Protein AF-A0A183GG18-F1 (afdb_monomer)

Structure (mmCIF, N/CA/C/O backbone):
data_AF-A0A183GG18-F1
#
_entry.id   AF-A0A183GG18-F1
#
loop_
_atom_site.group_PDB
_atom_site.id
_atom_site.type_symbol
_atom_site.label_atom_id
_atom_site.label_alt_id
_atom_site.label_comp_id
_atom_site.label_asym_id
_atom_site.label_entity_id
_atom_site.label_seq_id
_atom_site.pdbx_PDB_ins_code
_atom_site.Cartn_x
_atom_site.Cartn_y
_atom_site.Cartn_z
_atom_site.occupancy
_atom_site.B_iso_or_equiv
_atom_site.auth_seq_id
_atom_site.auth_comp_id
_atom_site.auth_asym_id
_atom_site.auth_atom_id
_atom_site.pdbx_PDB_model_num
AT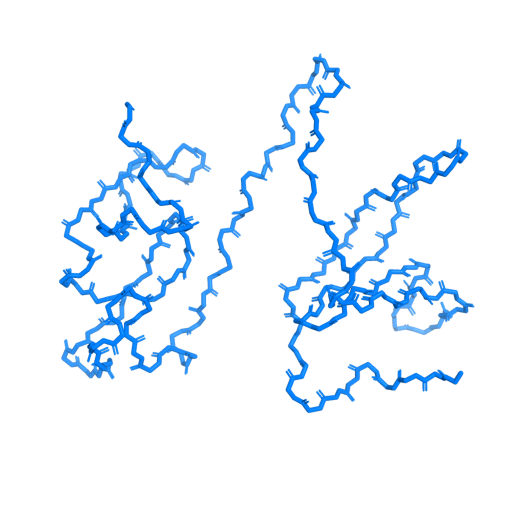OM 1 N N . MET A 1 1 ? -24.689 -8.176 16.560 1.00 44.84 1 MET A N 1
ATOM 2 C CA . MET A 1 1 ? -24.026 -9.497 16.488 1.00 44.84 1 MET A CA 1
ATOM 3 C C . MET A 1 1 ? -22.555 -9.270 16.167 1.00 44.84 1 MET A C 1
ATOM 5 O O . MET A 1 1 ? -22.271 -8.486 15.268 1.00 44.84 1 MET A O 1
ATOM 9 N N . ALA A 1 2 ? -21.623 -9.837 16.934 1.00 50.53 2 ALA A N 1
ATOM 10 C CA . ALA A 1 2 ? -20.194 -9.685 16.655 1.00 50.53 2 ALA A CA 1
ATOM 11 C C . ALA A 1 2 ? -19.828 -10.531 15.423 1.00 50.53 2 ALA A C 1
ATOM 13 O O . ALA A 1 2 ? -20.060 -11.736 15.432 1.00 50.53 2 ALA A O 1
ATOM 14 N N . LYS A 1 3 ? -19.295 -9.911 14.362 1.00 60.41 3 LYS A N 1
ATOM 15 C CA . LYS A 1 3 ? -18.729 -10.640 13.217 1.00 60.41 3 LYS A CA 1
ATOM 16 C C . LYS A 1 3 ? -17.272 -11.003 13.531 1.00 60.41 3 LYS A C 1
ATOM 18 O O . LYS A 1 3 ? -16.561 -10.143 14.063 1.00 60.41 3 LYS A O 1
ATOM 23 N N . PRO A 1 4 ? -16.812 -12.226 13.221 1.00 66.44 4 PRO A N 1
ATOM 24 C CA . PRO A 1 4 ? -15.408 -12.574 13.378 1.00 66.44 4 PRO A CA 1
ATOM 25 C C . PRO A 1 4 ? -14.542 -11.653 12.511 1.00 66.44 4 PRO A C 1
ATOM 27 O O . PRO A 1 4 ? -14.874 -11.340 11.364 1.00 66.44 4 PRO A O 1
ATOM 30 N N . LEU A 1 5 ? -13.441 -11.172 13.093 1.00 69.06 5 LEU A N 1
ATOM 31 C CA . LEU A 1 5 ? -12.457 -10.368 12.367 1.00 69.06 5 LEU A CA 1
ATOM 32 C C . LEU A 1 5 ? -11.643 -11.238 11.411 1.00 69.06 5 LEU A C 1
ATOM 34 O O . LEU A 1 5 ? -11.278 -10.760 10.349 1.00 69.06 5 LEU A O 1
ATOM 38 N N . ASN A 1 6 ? -11.429 -12.508 11.749 1.00 70.62 6 ASN A N 1
ATOM 39 C CA . ASN A 1 6 ? -10.812 -13.487 10.866 1.00 70.62 6 ASN A CA 1
ATOM 40 C C . ASN A 1 6 ? -11.869 -14.051 9.902 1.00 70.62 6 ASN A C 1
ATOM 42 O O . ASN A 1 6 ? -12.731 -14.826 10.317 1.00 70.62 6 ASN A O 1
ATOM 46 N N . LEU A 1 7 ? -11.825 -13.617 8.644 1.00 78.25 7 LEU A N 1
ATOM 47 C CA . LEU A 1 7 ? -12.662 -14.115 7.553 1.00 78.25 7 LEU A CA 1
ATOM 48 C C . LEU A 1 7 ? -11.769 -14.457 6.361 1.00 78.25 7 LEU A C 1
ATOM 50 O O . LEU A 1 7 ? -10.772 -13.780 6.113 1.00 78.25 7 LEU A O 1
ATOM 54 N N . TYR A 1 8 ? -12.139 -15.493 5.611 1.00 77.56 8 TYR A N 1
ATOM 55 C CA . TYR A 1 8 ? -11.411 -15.890 4.408 1.00 77.56 8 TYR A CA 1
ATOM 56 C C . TYR A 1 8 ? -11.381 -14.740 3.385 1.00 77.56 8 TYR A C 1
ATOM 58 O O . TYR A 1 8 ? -12.409 -14.116 3.129 1.00 77.56 8 TY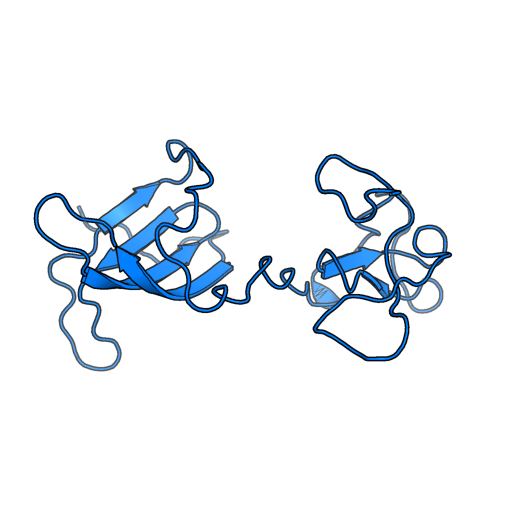R A O 1
ATOM 66 N N . GLY A 1 9 ? -10.201 -14.437 2.833 1.00 77.88 9 GLY A N 1
ATOM 67 C CA . GLY A 1 9 ? -9.996 -13.324 1.895 1.00 77.88 9 GLY A CA 1
ATOM 68 C C . GLY A 1 9 ? -9.860 -11.935 2.537 1.00 77.88 9 GLY A C 1
ATOM 69 O O . GLY A 1 9 ? -9.615 -10.959 1.824 1.00 77.88 9 GLY A O 1
ATOM 70 N N . ARG A 1 10 ? -9.973 -11.824 3.868 1.00 83.00 10 ARG A N 1
ATOM 71 C CA . ARG A 1 10 ? -9.707 -10.576 4.585 1.00 83.00 10 ARG A CA 1
ATOM 72 C C . ARG A 1 10 ? -8.216 -10.431 4.879 1.00 83.00 10 ARG A C 1
ATOM 74 O O . ARG A 1 10 ? -7.628 -11.268 5.559 1.00 83.00 10 ARG A O 1
ATOM 81 N N . VAL A 1 11 ? -7.627 -9.333 4.417 1.00 82.50 11 VAL A N 1
ATOM 82 C CA . VAL A 1 11 ? -6.197 -9.027 4.573 1.00 82.50 11 VAL A CA 1
ATOM 83 C C . VAL A 1 11 ? -6.043 -7.755 5.394 1.00 82.50 11 VAL A C 1
ATOM 85 O O . VAL A 1 11 ? -6.721 -6.764 5.126 1.00 82.50 11 VAL A O 1
ATOM 88 N N . LEU A 1 12 ? -5.164 -7.779 6.401 1.00 83.31 12 LEU A N 1
ATOM 89 C CA . LEU A 1 12 ? -4.780 -6.582 7.150 1.00 83.31 12 LEU A CA 1
ATOM 90 C C . LEU A 1 12 ? -3.883 -5.715 6.260 1.00 83.31 12 LEU A C 1
ATOM 92 O O . LEU A 1 12 ? -2.760 -6.095 5.947 1.00 83.31 12 LEU A O 1
ATOM 96 N N . VAL A 1 13 ? -4.393 -4.556 5.854 1.00 87.94 13 VAL A N 1
ATOM 97 C CA . VAL A 1 13 ? -3.689 -3.585 5.004 1.00 87.94 13 VAL A CA 1
ATOM 98 C C . VAL A 1 13 ? -2.821 -2.656 5.849 1.00 87.94 13 VAL A C 1
ATOM 100 O O . VAL A 1 13 ? -1.744 -2.250 5.421 1.00 87.94 13 VAL A O 1
ATOM 103 N N . GLY A 1 14 ? -3.268 -2.318 7.060 1.00 83.94 14 GLY A N 1
ATOM 104 C CA . GLY A 1 14 ? -2.482 -1.491 7.966 1.00 83.94 14 GLY A CA 1
ATOM 105 C C . GLY A 1 14 ? -3.052 -1.408 9.374 1.00 83.94 14 GLY A C 1
ATOM 106 O O . GLY A 1 14 ? -4.251 -1.562 9.596 1.00 83.94 14 GLY A O 1
ATOM 107 N N . GLU A 1 15 ? -2.185 -1.120 10.336 1.00 87.38 15 GLU A N 1
ATOM 108 C CA . GLU A 1 15 ? -2.552 -0.908 11.732 1.00 87.38 15 GLU A CA 1
ATOM 109 C C . GLU A 1 15 ? -1.758 0.250 12.336 1.00 87.38 15 GLU A C 1
ATOM 111 O O . GLU A 1 15 ? -0.667 0.592 11.877 1.00 87.38 15 GLU A O 1
ATOM 116 N N . GLY A 1 16 ? -2.315 0.879 13.368 1.00 84.12 16 GLY A N 1
ATOM 117 C CA . GLY A 1 16 ? -1.623 1.939 14.090 1.00 84.12 16 GLY A CA 1
ATOM 118 C C . GLY A 1 16 ? -2.550 2.848 14.882 1.00 84.12 16 GLY A C 1
ATOM 119 O O . GLY A 1 16 ? -3.761 2.632 14.970 1.00 84.12 16 GLY A O 1
ATOM 120 N N . VAL A 1 17 ? -1.963 3.897 15.453 1.00 83.12 17 VAL A N 1
ATOM 121 C CA . VAL A 1 17 ? -2.695 4.934 16.183 1.00 83.12 17 VAL A CA 1
ATOM 122 C C . VAL A 1 17 ? -2.983 6.098 15.240 1.00 83.12 17 VAL A C 1
ATOM 124 O O . VAL A 1 17 ? -2.052 6.717 14.731 1.00 83.12 17 VAL A O 1
ATOM 127 N N . LEU A 1 18 ? -4.261 6.427 15.036 1.00 82.88 18 LEU A N 1
ATOM 128 C CA . LEU A 1 18 ? -4.676 7.629 14.299 1.00 82.88 18 LEU A CA 1
ATOM 129 C C . LEU A 1 18 ? -5.511 8.550 15.193 1.00 82.88 18 LEU A C 1
ATOM 131 O O . LEU A 1 18 ? -6.024 8.157 16.248 1.00 82.88 18 LEU A O 1
ATOM 135 N N . VAL A 1 19 ? -5.669 9.799 14.761 1.00 82.25 19 VAL A N 1
ATOM 136 C CA . VAL A 1 19 ? -6.539 10.769 15.426 1.00 82.25 19 VAL A CA 1
ATOM 137 C C . VAL A 1 19 ? -7.916 10.715 14.784 1.00 82.25 19 VAL A C 1
ATOM 139 O O . VAL A 1 19 ? -8.110 11.104 13.638 1.00 82.25 19 VAL A O 1
ATOM 142 N N . LYS A 1 20 ? -8.909 10.257 15.547 1.00 85.44 20 LYS A N 1
ATOM 143 C CA . LYS A 1 20 ? -10.300 10.351 15.127 1.00 85.44 20 LYS A CA 1
ATOM 144 C C . LYS A 1 20 ? -10.841 11.743 15.433 1.00 85.44 20 LYS A C 1
ATOM 146 O O . LYS A 1 20 ? -11.080 12.068 16.603 1.00 85.44 20 LYS A O 1
ATOM 151 N N . MET A 1 21 ? -11.176 12.493 14.391 1.00 85.12 21 MET A N 1
ATOM 152 C CA . MET A 1 21 ? -11.994 13.696 14.522 1.00 85.12 21 MET A CA 1
ATOM 153 C C . MET A 1 21 ? -13.396 13.296 15.016 1.00 85.12 21 MET A C 1
ATOM 155 O O . MET A 1 21 ? -14.092 12.448 14.442 1.00 85.12 21 MET A O 1
ATOM 159 N N . CYS A 1 22 ? -13.780 13.804 16.187 1.00 79.56 22 CYS A N 1
ATOM 160 C CA . CYS A 1 22 ? -15.078 13.546 16.813 1.00 79.56 22 CYS A CA 1
ATOM 161 C C . CYS A 1 22 ? -15.785 14.874 17.075 1.00 79.56 22 CYS A C 1
ATOM 163 O O . CYS A 1 22 ? -15.115 15.861 17.344 1.00 79.56 22 CYS A O 1
ATOM 165 N N . ARG A 1 23 ? -17.125 14.853 17.149 1.00 81.25 23 ARG A N 1
ATOM 166 C CA . ARG A 1 23 ? -17.972 16.048 17.354 1.00 81.25 23 ARG A CA 1
ATOM 167 C C . ARG A 1 23 ? -17.533 16.979 18.495 1.00 81.25 23 ARG A C 1
ATOM 169 O O . ARG A 1 23 ? -17.770 18.168 18.410 1.00 81.25 23 ARG A O 1
ATOM 176 N N . LYS A 1 24 ? -16.960 16.434 19.579 1.00 85.12 24 LYS A N 1
ATOM 177 C CA . LYS A 1 24 ? -16.545 17.218 20.762 1.00 85.12 24 LYS A CA 1
ATOM 178 C C . LYS A 1 24 ? -15.050 17.522 20.812 1.00 85.12 24 LYS A C 1
ATOM 180 O O . LYS A 1 24 ? -14.664 18.609 21.201 1.00 85.12 24 LYS A O 1
ATOM 185 N N . LYS A 1 25 ? -14.211 16.519 20.545 1.00 76.12 25 LYS A N 1
ATOM 186 C CA . LYS A 1 25 ? -12.750 16.642 20.621 1.00 76.12 25 LYS A CA 1
ATOM 187 C C . LYS A 1 25 ? -12.065 15.563 19.788 1.00 76.12 25 LYS A C 1
ATOM 189 O O . LYS A 1 25 ? -12.566 14.431 19.808 1.00 76.12 25 LYS A O 1
ATOM 194 N N . PRO A 1 26 ? -10.937 15.857 19.122 1.00 82.19 26 PRO A N 1
ATOM 195 C CA . PRO A 1 26 ? -10.087 14.840 18.512 1.00 82.19 26 PRO A CA 1
ATOM 196 C C . PRO A 1 26 ? -9.658 13.797 19.550 1.00 82.19 26 PRO A C 1
ATOM 198 O O . PRO A 1 26 ? -9.433 14.120 20.719 1.00 82.19 26 PRO A O 1
ATOM 201 N N . LYS A 1 27 ? -9.595 12.521 19.160 1.00 79.25 27 LYS A N 1
ATOM 202 C CA . LYS A 1 27 ? -9.179 11.442 20.068 1.00 79.25 27 LYS A CA 1
ATOM 203 C C . LYS A 1 27 ? -8.288 10.433 19.359 1.00 79.25 27 LYS A C 1
ATOM 205 O O . LYS A 1 27 ? -8.688 9.893 18.333 1.00 79.25 27 LYS A O 1
ATOM 210 N N . GLN A 1 28 ? -7.150 10.105 19.962 1.00 82.31 28 GLN A N 1
ATOM 211 C CA . GLN A 1 28 ? -6.298 9.010 19.499 1.00 82.31 28 GLN A CA 1
ATOM 212 C C . GLN A 1 28 ? -7.009 7.663 19.672 1.00 82.31 28 GLN A C 1
ATOM 214 O O . GLN A 1 28 ? -7.641 7.411 20.705 1.00 82.31 28 GLN A O 1
ATOM 219 N N . ARG A 1 29 ? -6.967 6.810 18.652 1.00 83.56 29 ARG A N 1
ATOM 220 C CA . ARG A 1 29 ? -7.562 5.467 18.657 1.00 83.56 29 ARG A CA 1
ATOM 221 C C . ARG A 1 29 ? -6.629 4.502 17.948 1.00 83.56 29 ARG A C 1
ATOM 223 O O . ARG A 1 29 ? -5.924 4.910 17.034 1.00 83.56 29 ARG A O 1
ATOM 230 N N . GLN A 1 30 ? -6.675 3.238 18.353 1.00 86.12 30 GLN A N 1
ATOM 231 C CA . GLN A 1 30 ? -6.081 2.164 17.570 1.00 86.12 30 GLN A CA 1
ATOM 232 C C . GLN A 1 30 ? -7.003 1.863 16.386 1.00 86.12 30 GLN A C 1
ATOM 234 O O . GLN A 1 30 ? -8.219 1.736 16.579 1.00 86.12 30 GLN A O 1
ATOM 239 N N . PHE A 1 31 ? -6.421 1.746 15.197 1.00 88.56 31 PHE A N 1
ATOM 240 C CA . PHE A 1 31 ? -7.088 1.378 13.955 1.00 88.56 31 PHE A CA 1
ATOM 241 C C . PHE A 1 31 ? -6.457 0.114 13.377 1.00 88.56 31 PHE A C 1
ATOM 243 O O . PHE A 1 31 ? -5.248 -0.087 13.475 1.00 88.56 31 PHE A O 1
ATOM 250 N N . PHE A 1 32 ? -7.298 -0.694 12.745 1.00 89.12 32 PHE A N 1
ATOM 251 C CA . PHE A 1 32 ? -6.940 -1.835 11.917 1.00 89.12 32 PHE A CA 1
ATOM 252 C C . PHE A 1 32 ? -7.729 -1.689 10.618 1.00 89.12 32 PHE A C 1
ATOM 254 O O . PHE A 1 32 ? -8.961 -1.755 10.618 1.00 89.12 32 PHE A O 1
ATOM 261 N N . LEU A 1 33 ? -7.024 -1.410 9.533 1.00 91.31 33 LEU A N 1
ATOM 262 C CA . LEU A 1 33 ? -7.572 -1.314 8.193 1.00 91.31 33 LEU A CA 1
ATOM 263 C C . LEU A 1 33 ? -7.408 -2.669 7.518 1.00 91.31 33 LEU A C 1
ATOM 265 O O . LEU A 1 33 ? -6.290 -3.127 7.295 1.00 91.31 33 LEU A O 1
ATOM 269 N N . PHE A 1 34 ? -8.527 -3.287 7.182 1.00 89.94 34 PHE A N 1
ATOM 270 C CA . PHE A 1 34 ? -8.576 -4.449 6.314 1.00 89.94 34 PHE A CA 1
ATOM 271 C C . PHE A 1 34 ? -8.975 -4.022 4.900 1.00 89.94 34 PHE A C 1
ATOM 273 O O . PHE A 1 34 ? -9.376 -2.882 4.681 1.00 89.94 34 PHE A O 1
ATOM 280 N N . ASN A 1 35 ? -8.879 -4.933 3.938 1.00 86.75 35 ASN A N 1
ATOM 281 C CA . ASN A 1 35 ? -9.290 -4.683 2.555 1.00 86.75 35 ASN A CA 1
ATOM 282 C C . ASN A 1 35 ? -10.802 -4.429 2.382 1.00 86.75 35 ASN A C 1
ATOM 284 O O . ASN A 1 35 ? -11.194 -3.858 1.371 1.00 86.75 35 ASN A O 1
ATOM 288 N N . ASP A 1 36 ? -11.641 -4.825 3.342 1.00 87.00 36 ASP A N 1
ATOM 289 C CA . ASP A 1 36 ? -13.106 -4.704 3.281 1.00 87.00 36 ASP A CA 1
ATOM 290 C C . ASP A 1 36 ? -13.721 -3.881 4.431 1.00 87.00 36 ASP A C 1
ATOM 292 O O . ASP A 1 36 ? -14.843 -3.381 4.313 1.00 87.00 36 ASP A O 1
ATOM 296 N N . ILE A 1 37 ? -13.008 -3.721 5.551 1.00 91.12 37 ILE A N 1
ATOM 297 C CA . ILE A 1 37 ? -13.494 -3.016 6.746 1.00 91.12 37 ILE A CA 1
ATOM 298 C C . ILE A 1 37 ? -12.409 -2.148 7.400 1.00 91.12 37 ILE A C 1
ATOM 300 O O . ILE A 1 37 ? -11.240 -2.518 7.465 1.00 91.12 37 ILE A O 1
ATOM 304 N N . LEU A 1 38 ? -12.816 -1.033 8.006 1.00 90.88 38 LEU A N 1
ATOM 305 C CA . LEU A 1 38 ? -12.016 -0.281 8.972 1.00 90.88 38 LEU A CA 1
ATOM 306 C C . LEU A 1 38 ? -12.513 -0.560 10.390 1.00 90.88 38 LEU A C 1
ATOM 308 O O . LEU A 1 38 ? -13.675 -0.310 10.719 1.00 90.88 38 LEU A O 1
ATOM 312 N N . VAL A 1 39 ? -11.621 -1.024 11.258 1.00 89.69 39 VAL A N 1
ATOM 313 C CA . VAL A 1 39 ? -11.912 -1.291 12.668 1.00 89.69 39 VAL A CA 1
ATOM 314 C C . VAL A 1 39 ? -11.164 -0.296 13.538 1.00 89.69 39 VAL A C 1
ATOM 316 O O . VAL A 1 39 ? -9.959 -0.130 13.390 1.00 89.69 39 VAL A O 1
ATOM 319 N N . TYR A 1 40 ? -11.845 0.352 14.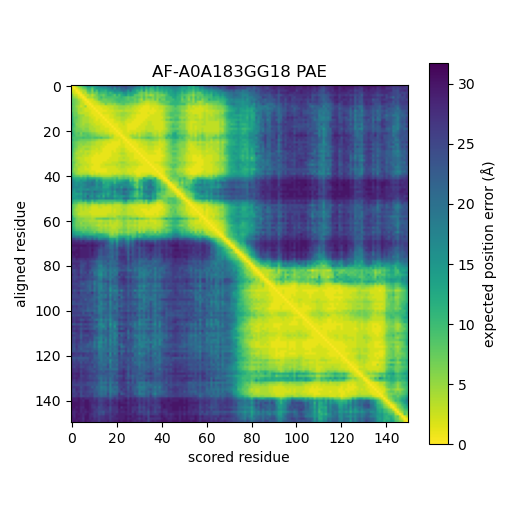483 1.00 87.69 40 TYR A N 1
ATOM 320 C CA . TYR A 1 40 ? -11.180 1.208 15.467 1.00 87.69 40 TYR A CA 1
ATOM 321 C C . TYR A 1 40 ? -11.903 1.263 16.806 1.00 87.69 40 TYR A C 1
ATOM 323 O O . TYR A 1 40 ? -13.112 1.056 16.899 1.00 87.69 40 TYR A O 1
ATOM 331 N N . GLY A 1 41 ? -11.180 1.590 17.875 1.00 79.06 41 GLY A N 1
ATOM 332 C CA . GLY A 1 41 ? -11.772 1.680 19.207 1.00 79.06 41 GLY A CA 1
ATOM 333 C C . GLY A 1 41 ? -10.747 1.822 20.323 1.00 79.06 41 GLY A C 1
ATOM 334 O O . GLY A 1 41 ? -9.592 2.163 20.087 1.00 79.06 41 GLY A O 1
ATOM 335 N N . ASN A 1 42 ? -11.199 1.576 21.553 1.00 69.69 42 ASN A N 1
ATOM 336 C CA . ASN A 1 42 ? -10.307 1.287 22.676 1.00 69.69 42 ASN A CA 1
ATOM 337 C C . ASN A 1 42 ? -10.066 -0.226 22.645 1.00 69.69 42 ASN A C 1
ATOM 339 O O . ASN A 1 42 ? -10.911 -0.992 23.107 1.00 69.69 42 ASN A O 1
ATOM 343 N N . ILE A 1 43 ? -9.000 -0.638 21.965 1.00 63.16 43 ILE A N 1
ATOM 344 C CA . ILE A 1 43 ? -8.670 -2.037 21.690 1.00 63.16 43 ILE A CA 1
ATOM 345 C C . ILE A 1 43 ? -7.459 -2.398 22.556 1.00 63.16 43 ILE A C 1
ATOM 347 O O . ILE A 1 43 ? -6.419 -1.765 22.424 1.00 63.16 43 ILE A O 1
ATOM 351 N N . VAL A 1 44 ? -7.601 -3.386 23.448 1.00 57.78 44 VAL A N 1
ATOM 352 C CA . VAL A 1 44 ? -6.498 -3.912 24.277 1.00 57.78 44 VAL A CA 1
ATOM 353 C C . VAL A 1 44 ? -6.238 -5.371 23.896 1.00 57.78 44 VAL A C 1
ATOM 355 O O . VAL A 1 44 ? -7.039 -6.253 24.221 1.00 57.78 44 VAL A O 1
ATOM 358 N N . ILE A 1 45 ? -5.117 -5.618 23.214 1.00 57.56 45 ILE A N 1
ATOM 359 C CA . ILE A 1 45 ? -4.643 -6.950 22.796 1.00 57.56 45 ILE A CA 1
ATOM 360 C C . ILE A 1 45 ? -3.679 -7.513 23.849 1.00 57.56 45 ILE A C 1
ATOM 362 O O . ILE A 1 45 ? -2.903 -6.767 24.433 1.00 57.56 45 ILE A O 1
ATOM 366 N N . SER A 1 46 ? -3.748 -8.829 24.089 1.00 52.66 46 SER A N 1
ATOM 367 C CA . SER A 1 46 ? -2.964 -9.596 25.083 1.00 52.66 46 SER A CA 1
ATOM 368 C C . SER A 1 46 ? -3.320 -9.390 26.568 1.00 52.66 46 SER A C 1
ATOM 370 O O . SER A 1 46 ? -2.448 -9.412 27.428 1.00 52.66 46 SER A O 1
ATOM 372 N N . LYS A 1 47 ? -4.639 -9.310 26.837 1.00 53.50 47 LYS A N 1
ATOM 373 C CA . LYS A 1 47 ? -5.414 -9.688 28.061 1.00 53.50 47 LYS A CA 1
ATOM 374 C C . LYS A 1 47 ? -6.542 -8.694 28.451 1.00 53.50 47 LYS A C 1
ATOM 376 O O . LYS A 1 47 ? -6.799 -8.472 29.628 1.00 53.50 47 LYS A O 1
ATOM 381 N N . LYS A 1 48 ? -7.335 -8.296 27.430 1.00 54.16 48 LYS A N 1
ATOM 382 C CA . LYS A 1 48 ? -8.745 -7.786 27.443 1.00 54.16 48 LYS A CA 1
ATOM 383 C C . LYS A 1 48 ? -8.912 -6.325 27.937 1.00 54.16 48 LYS A C 1
ATOM 385 O O . LYS A 1 48 ? -8.159 -5.876 28.777 1.00 54.16 48 LYS A O 1
ATOM 390 N N . ARG A 1 49 ? -9.860 -5.476 27.490 1.00 53.00 49 ARG A N 1
ATOM 391 C CA . ARG A 1 49 ? -11.219 -5.620 26.906 1.00 53.00 49 ARG A CA 1
ATOM 392 C C . ARG A 1 49 ? -11.431 -4.799 25.615 1.00 53.00 49 ARG A C 1
ATOM 394 O O . ARG A 1 49 ? -10.819 -3.758 25.412 1.00 53.00 49 ARG A O 1
ATOM 401 N N . TYR A 1 50 ? -12.427 -5.236 24.836 1.00 61.50 50 TYR A N 1
ATOM 402 C CA . TYR A 1 50 ? -12.851 -4.748 23.512 1.00 61.50 50 TYR A CA 1
ATOM 403 C C . TYR A 1 50 ? -14.331 -4.308 23.478 1.00 61.50 50 TYR A C 1
ATOM 405 O O . TYR A 1 50 ? -15.109 -4.740 22.633 1.00 61.50 50 TYR A O 1
ATOM 413 N N . ASN A 1 51 ? -14.792 -3.467 24.404 1.00 55.56 51 ASN A N 1
ATOM 414 C CA . ASN A 1 51 ? -16.248 -3.302 24.569 1.00 55.56 51 ASN A CA 1
ATOM 415 C C . ASN A 1 51 ? -16.904 -2.238 23.667 1.00 55.56 51 ASN A C 1
ATOM 417 O O . ASN A 1 51 ? -18.107 -2.025 23.786 1.00 55.56 51 ASN A O 1
ATOM 421 N N . LYS A 1 52 ? -16.159 -1.559 22.776 1.00 64.81 52 LYS A N 1
ATOM 422 C CA . LYS A 1 52 ? -16.700 -0.530 21.853 1.00 64.81 52 LYS A CA 1
ATOM 423 C C . LYS A 1 52 ? -15.896 -0.398 20.549 1.00 64.81 52 LYS A C 1
ATOM 425 O O . LYS A 1 52 ? -15.600 0.724 20.131 1.00 64.81 52 LYS A O 1
ATOM 430 N N . GLN A 1 53 ? -15.490 -1.507 19.926 1.00 77.44 53 GLN A N 1
ATOM 431 C CA . GLN A 1 53 ? -14.912 -1.413 18.580 1.00 77.44 53 GLN A CA 1
ATOM 432 C C . GLN A 1 53 ? -15.998 -0.981 17.588 1.00 77.44 53 GLN A C 1
ATOM 434 O O . GLN A 1 53 ? -17.107 -1.516 17.599 1.00 77.44 53 GLN A O 1
ATOM 439 N N . ARG A 1 54 ? -15.699 0.014 16.758 1.00 84.88 54 ARG A N 1
ATOM 440 C CA . ARG A 1 54 ? -16.504 0.352 15.589 1.00 84.88 54 ARG A CA 1
ATOM 441 C C . ARG A 1 54 ? -15.903 -0.341 14.382 1.00 84.88 54 ARG A C 1
ATOM 443 O O . ARG A 1 54 ? -14.703 -0.234 14.160 1.00 84.88 54 ARG A O 1
ATOM 450 N N . ILE A 1 55 ? -16.756 -1.028 13.636 1.00 88.81 55 ILE A N 1
ATOM 451 C CA . ILE A 1 55 ? -16.435 -1.644 12.353 1.00 88.81 55 ILE A CA 1
ATOM 452 C C . ILE A 1 55 ? -17.186 -0.837 11.298 1.00 88.81 55 ILE A C 1
ATOM 454 O O . ILE A 1 55 ? -18.401 -0.673 11.415 1.00 88.81 55 ILE A O 1
ATOM 458 N N . ILE A 1 56 ? -16.468 -0.303 10.319 1.00 90.00 56 ILE A N 1
ATOM 459 C CA . ILE A 1 56 ? -17.025 0.452 9.199 1.00 90.00 56 ILE A CA 1
ATOM 460 C C . ILE A 1 56 ? -16.713 -0.327 7.916 1.00 90.00 56 ILE A C 1
ATOM 462 O O . ILE A 1 56 ? -15.535 -0.457 7.590 1.00 90.00 56 ILE A O 1
ATOM 466 N N . PRO A 1 57 ? -17.722 -0.861 7.206 1.00 91.06 57 PRO A N 1
ATOM 467 C CA . PRO A 1 57 ? -17.538 -1.426 5.871 1.00 91.06 57 PRO A CA 1
ATOM 468 C C . PRO A 1 57 ? -17.004 -0.376 4.900 1.00 91.06 57 PRO A C 1
ATOM 470 O O . PRO A 1 57 ? -17.538 0.732 4.854 1.00 91.06 57 PRO A O 1
ATOM 473 N N . LEU A 1 58 ? -15.965 -0.716 4.137 1.00 91.00 58 LEU A N 1
ATOM 474 C CA . LEU A 1 58 ? -15.329 0.226 3.211 1.00 91.00 58 LEU A CA 1
ATOM 475 C C . LEU A 1 58 ? -16.168 0.507 1.961 1.00 91.00 58 LEU A C 1
ATOM 477 O O . LEU A 1 58 ? -15.987 1.552 1.350 1.00 91.00 58 LEU A O 1
ATOM 481 N N . GLU A 1 59 ? -17.124 -0.366 1.633 1.00 87.44 59 GLU A N 1
ATOM 482 C CA . GLU A 1 59 ? -18.084 -0.189 0.528 1.00 87.44 59 GLU A CA 1
ATOM 483 C C . GLU A 1 59 ? -18.814 1.166 0.556 1.00 87.44 59 GLU A C 1
ATOM 485 O O . GLU A 1 59 ? -19.155 1.695 -0.495 1.00 87.44 59 GLU A O 1
ATOM 490 N N . ASN A 1 60 ? -19.007 1.749 1.746 1.00 82.00 60 ASN A N 1
ATOM 491 C CA . ASN A 1 60 ? -19.745 2.997 1.951 1.00 82.00 60 ASN A CA 1
ATOM 492 C C .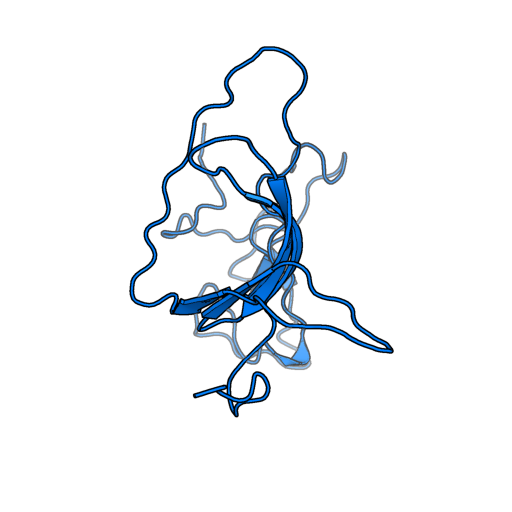 ASN A 1 60 ? -18.860 4.129 2.510 1.00 82.00 60 ASN A C 1
ATOM 494 O O . ASN A 1 60 ? -19.373 5.081 3.100 1.00 82.00 60 ASN A O 1
ATOM 498 N N . VAL A 1 61 ? -17.531 4.018 2.400 1.00 87.50 61 VAL A N 1
ATOM 499 C CA . VAL A 1 61 ? -16.591 5.045 2.876 1.00 87.50 61 VAL A CA 1
ATOM 500 C C . VAL A 1 61 ? -16.133 5.904 1.707 1.00 87.50 61 VAL A C 1
ATOM 502 O O . VAL A 1 61 ? -15.604 5.399 0.723 1.00 87.50 61 VAL A O 1
ATOM 505 N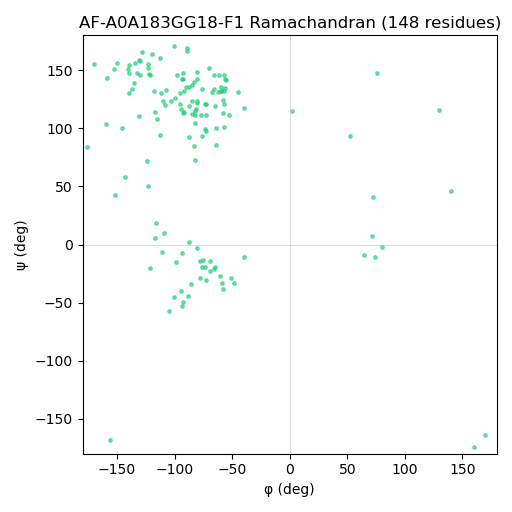 N . GLN A 1 62 ? -16.293 7.216 1.849 1.00 86.06 62 GLN A N 1
ATOM 506 C CA . GLN A 1 62 ? -15.717 8.204 0.943 1.00 86.06 62 GLN A CA 1
ATOM 507 C C . GLN A 1 62 ? -14.419 8.753 1.538 1.00 86.06 62 GLN A C 1
ATOM 509 O O . GLN A 1 62 ? -14.286 8.869 2.760 1.00 86.06 62 GLN A O 1
ATOM 514 N N . LEU A 1 63 ? -13.463 9.063 0.667 1.00 85.44 63 LEU A N 1
ATOM 515 C CA . LEU A 1 63 ? -12.194 9.682 1.026 1.00 85.44 63 LEU A CA 1
ATOM 516 C C . LEU A 1 63 ? -12.205 11.129 0.550 1.00 85.44 63 LEU A C 1
ATOM 518 O O . LEU A 1 63 ? -12.572 11.403 -0.590 1.00 85.44 63 LEU A O 1
ATOM 522 N N . GLU A 1 64 ? -11.793 12.025 1.433 1.00 81.75 64 GLU A N 1
ATOM 523 C CA . GLU A 1 64 ? -11.634 13.443 1.151 1.00 81.75 64 GLU A CA 1
ATOM 524 C C . GLU A 1 64 ? -10.323 13.909 1.781 1.00 81.75 64 GLU A C 1
ATOM 526 O O . GLU A 1 64 ? -10.025 13.574 2.934 1.00 81.75 64 GLU A O 1
ATOM 531 N N . ASP A 1 65 ? -9.547 14.667 1.014 1.00 80.06 65 ASP A N 1
ATOM 532 C CA . ASP A 1 65 ? -8.314 15.278 1.486 1.00 80.06 65 ASP A CA 1
ATOM 533 C C . ASP A 1 65 ? -8.655 16.561 2.252 1.00 80.06 65 ASP A C 1
ATOM 535 O O . ASP A 1 65 ? -9.204 17.510 1.691 1.00 80.06 65 ASP A O 1
ATOM 539 N N . LEU A 1 66 ? -8.338 16.592 3.549 1.00 74.69 66 LEU A N 1
ATOM 540 C CA . LEU A 1 66 ? -8.511 17.788 4.374 1.00 74.69 66 LEU A CA 1
ATOM 541 C C . LEU A 1 66 ? -7.235 18.645 4.331 1.00 74.69 66 LEU A C 1
ATOM 543 O O . LEU A 1 66 ? -6.143 18.093 4.482 1.00 74.69 66 LEU A O 1
ATOM 547 N N . PRO A 1 67 ? -7.346 19.976 4.171 1.00 73.75 67 PRO A N 1
ATOM 548 C CA . PRO A 1 67 ? -6.195 20.868 4.237 1.00 73.75 67 PRO A CA 1
ATOM 549 C C . PRO A 1 67 ? -5.584 20.884 5.648 1.00 73.75 67 PRO A C 1
ATOM 551 O O . PRO A 1 67 ? -6.288 20.789 6.656 1.00 73.75 67 PRO A O 1
ATOM 554 N N . ASP A 1 68 ? -4.260 21.026 5.725 1.00 70.62 68 ASP A N 1
ATOM 555 C CA . ASP A 1 68 ? -3.533 21.137 6.993 1.00 70.62 68 ASP A CA 1
ATOM 556 C C . ASP A 1 68 ? -3.773 22.526 7.631 1.00 70.62 68 ASP A C 1
ATOM 558 O O . ASP A 1 68 ? -3.137 23.518 7.271 1.00 70.62 68 ASP A O 1
ATOM 562 N N . GLU A 1 69 ? -4.688 22.616 8.598 1.00 66.69 69 GLU A N 1
ATOM 563 C CA . GLU A 1 69 ? -4.965 23.841 9.366 1.00 66.69 69 GLU A CA 1
ATOM 564 C C . GLU A 1 69 ? -3.869 24.092 10.427 1.00 66.69 69 GLU A C 1
ATOM 566 O O . GLU A 1 69 ? -3.933 23.583 11.549 1.00 66.69 69 GLU A O 1
ATOM 571 N N . GLY A 1 70 ? -2.850 24.887 10.082 1.00 52.47 70 GLY A N 1
ATOM 572 C CA . GLY A 1 70 ? -1.882 25.442 11.038 1.00 52.47 70 GLY A CA 1
ATOM 573 C C . GLY A 1 70 ? -0.421 25.232 10.644 1.00 52.47 70 GLY A C 1
ATOM 574 O O . GLY A 1 70 ? 0.092 24.114 10.607 1.00 52.47 70 GLY A O 1
ATOM 575 N N . GLY A 1 71 ? 0.285 26.336 10.396 1.00 50.47 71 GLY A N 1
ATOM 576 C CA . GLY A 1 71 ? 1.712 2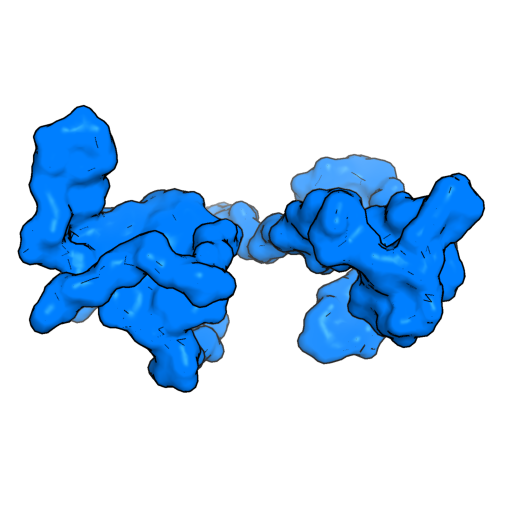6.347 10.095 1.00 50.47 71 GLY A CA 1
ATOM 577 C C . GLY A 1 71 ? 2.571 25.856 11.260 1.00 50.47 71 GLY A C 1
ATOM 578 O O . GLY A 1 71 ? 3.091 26.660 12.020 1.00 50.47 71 GLY A O 1
ATOM 579 N N . ASN A 1 72 ? 2.780 24.544 11.379 1.00 45.66 72 ASN A N 1
ATOM 580 C CA . ASN A 1 72 ? 4.033 23.990 11.886 1.00 45.66 72 ASN A CA 1
ATOM 581 C C . ASN A 1 72 ? 4.202 22.526 11.447 1.00 45.66 72 ASN A C 1
ATOM 583 O O . ASN A 1 72 ? 3.597 21.617 12.003 1.00 45.66 72 ASN A O 1
ATOM 587 N N . LYS A 1 73 ? 5.077 22.345 10.449 1.00 46.56 73 LYS A N 1
ATOM 588 C CA . LYS A 1 73 ? 5.694 21.096 9.965 1.00 46.56 73 LYS A CA 1
ATOM 589 C C . LYS A 1 73 ? 4.725 19.953 9.639 1.00 46.56 73 LYS A C 1
ATOM 591 O O . LYS A 1 73 ? 4.442 19.103 10.475 1.00 46.56 73 LYS A O 1
ATOM 596 N N . ARG A 1 74 ? 4.354 19.917 8.349 1.00 44.41 74 ARG A N 1
ATOM 597 C CA . ARG A 1 74 ? 3.971 18.748 7.533 1.00 44.41 74 ARG A CA 1
ATOM 598 C C . ARG A 1 74 ? 3.968 17.433 8.329 1.00 44.41 74 ARG A C 1
ATOM 600 O O . ARG A 1 74 ? 5.063 16.964 8.670 1.00 44.41 74 ARG A O 1
ATOM 607 N N . PRO A 1 75 ? 2.828 16.754 8.537 1.00 44.69 75 PRO A N 1
ATOM 608 C CA . PRO A 1 75 ? 2.898 15.329 8.793 1.00 44.69 75 PRO A CA 1
ATOM 609 C C . PRO A 1 75 ? 3.470 14.689 7.524 1.00 44.69 75 PRO A C 1
ATOM 611 O O . PRO A 1 75 ? 2.801 14.529 6.506 1.00 44.69 75 PRO A O 1
ATOM 614 N N . ALA A 1 76 ? 4.764 14.380 7.552 1.00 51.41 76 ALA A N 1
ATOM 615 C CA . ALA A 1 76 ? 5.404 13.585 6.524 1.00 51.41 76 ALA A CA 1
ATOM 616 C C . ALA A 1 76 ? 4.660 12.249 6.430 1.00 51.41 76 ALA A C 1
ATOM 618 O O . ALA A 1 76 ? 4.848 11.390 7.289 1.00 51.41 76 ALA A O 1
ATOM 619 N N . LYS A 1 77 ? 3.793 12.108 5.422 1.00 40.72 77 LYS A N 1
ATOM 620 C CA . LYS A 1 77 ? 3.407 10.850 4.770 1.00 40.72 77 LYS A CA 1
ATOM 621 C C . LYS A 1 77 ? 2.454 11.144 3.604 1.00 40.72 77 LYS A C 1
ATOM 623 O O . LYS A 1 77 ? 1.249 10.958 3.701 1.00 40.72 77 LYS A O 1
ATOM 628 N N . LYS A 1 78 ? 3.035 11.471 2.441 1.00 48.22 78 LYS A N 1
ATOM 629 C CA . LYS A 1 78 ? 2.581 10.811 1.206 1.00 48.22 78 LYS A CA 1
ATOM 630 C C . LYS A 1 78 ? 2.666 9.322 1.532 1.00 48.22 78 LYS A C 1
ATOM 632 O O . LYS A 1 78 ? 3.770 8.875 1.846 1.00 48.22 78 LYS A O 1
ATOM 637 N N . TYR A 1 79 ? 1.534 8.628 1.649 1.00 48.66 79 TYR A N 1
ATOM 638 C CA . TYR A 1 79 ? 1.479 7.230 2.084 1.00 48.66 79 TYR A CA 1
ATOM 639 C C . TYR A 1 79 ? 2.644 6.454 1.467 1.00 48.66 79 TYR A C 1
ATOM 641 O O . TYR A 1 79 ? 2.774 6.412 0.244 1.00 48.66 79 TYR A O 1
ATOM 649 N N . ALA A 1 80 ? 3.543 5.923 2.306 1.00 50.69 80 ALA A N 1
ATOM 650 C CA . ALA A 1 80 ? 4.605 5.062 1.811 1.00 50.69 80 ALA A CA 1
ATOM 651 C C . ALA A 1 80 ? 3.905 3.927 1.079 1.00 50.69 80 ALA A C 1
ATOM 653 O O . ALA A 1 80 ? 3.031 3.275 1.657 1.00 50.69 80 ALA A O 1
ATOM 654 N N . ALA A 1 81 ? 4.203 3.770 -0.205 1.00 58.19 81 ALA A N 1
ATOM 655 C CA . ALA A 1 81 ? 3.481 2.806 -0.992 1.00 58.19 81 ALA A CA 1
ATOM 656 C C . ALA A 1 81 ? 3.608 1.418 -0.365 1.00 58.19 81 ALA A C 1
ATOM 658 O O . ALA A 1 81 ? 4.709 1.007 0.011 1.00 58.19 81 ALA A O 1
ATOM 659 N N . VAL A 1 82 ? 2.476 0.726 -0.233 1.00 64.31 82 VAL A N 1
ATOM 660 C CA . VAL A 1 82 ? 2.442 -0.628 0.318 1.00 64.31 82 VAL A CA 1
ATOM 661 C C . VAL A 1 82 ? 3.356 -1.491 -0.545 1.00 64.31 82 VAL A C 1
ATOM 663 O O . VAL A 1 82 ? 3.114 -1.675 -1.739 1.00 64.31 82 VAL A O 1
ATOM 666 N N . TRP A 1 83 ? 4.459 -1.946 0.044 1.00 69.62 83 TRP A N 1
ATOM 667 C CA . TRP A 1 83 ? 5.439 -2.766 -0.650 1.00 69.62 83 TRP A CA 1
ATOM 668 C C . TRP A 1 83 ? 4.899 -4.182 -0.759 1.00 69.62 83 TRP A C 1
ATOM 670 O O . TRP A 1 83 ? 4.768 -4.871 0.252 1.00 69.62 83 TRP A O 1
ATOM 680 N N . ILE A 1 84 ? 4.582 -4.609 -1.977 1.00 73.12 84 ILE A N 1
ATOM 681 C CA . ILE A 1 84 ? 4.007 -5.934 -2.196 1.00 73.12 84 ILE A CA 1
ATOM 682 C C . ILE A 1 84 ? 5.141 -6.975 -2.185 1.00 73.12 84 ILE A C 1
ATOM 684 O O . ILE A 1 84 ? 6.098 -6.836 -2.961 1.00 73.12 84 ILE A O 1
ATOM 688 N N . PRO A 1 85 ? 5.078 -8.007 -1.321 1.00 73.31 85 PRO A N 1
ATOM 689 C CA . PRO A 1 85 ? 6.047 -9.097 -1.320 1.00 73.31 85 PRO A CA 1
ATOM 690 C C . PRO A 1 85 ? 6.124 -9.804 -2.678 1.00 73.31 85 PRO A C 1
ATOM 692 O O . PRO A 1 85 ? 5.122 -9.989 -3.366 1.00 73.31 85 PRO A O 1
ATOM 695 N N . ASP A 1 86 ? 7.316 -10.266 -3.058 1.00 67.56 86 ASP A N 1
ATOM 696 C CA . ASP A 1 86 ? 7.545 -10.902 -4.364 1.00 67.56 86 ASP A CA 1
ATOM 697 C C . ASP A 1 86 ? 6.678 -12.147 -4.604 1.00 67.56 86 ASP A C 1
ATOM 699 O O . ASP A 1 86 ? 6.268 -12.408 -5.738 1.00 67.56 86 ASP A O 1
ATOM 703 N N . GLY A 1 87 ? 6.370 -12.898 -3.542 1.00 71.12 87 GLY A N 1
ATOM 704 C CA . GLY A 1 87 ? 5.511 -14.085 -3.601 1.00 71.12 87 GLY A CA 1
ATOM 705 C C . GLY A 1 87 ? 4.058 -13.783 -3.977 1.00 71.12 87 GLY A C 1
ATOM 706 O O . GLY A 1 87 ? 3.367 -14.662 -4.480 1.00 71.12 87 GLY A O 1
ATOM 707 N N . GLU A 1 88 ? 3.611 -12.539 -3.799 1.00 71.50 88 GLU A N 1
ATOM 708 C CA . GLU A 1 88 ? 2.234 -12.105 -4.068 1.00 71.50 88 GLU A CA 1
ATOM 709 C C . GLU A 1 88 ? 2.067 -11.530 -5.485 1.00 71.50 88 GLU A C 1
ATOM 711 O O . GLU A 1 88 ? 0.953 -11.296 -5.951 1.00 71.50 88 GLU A O 1
ATOM 716 N N . ALA A 1 89 ? 3.170 -11.348 -6.220 1.00 81.94 89 ALA A N 1
ATOM 717 C CA . ALA A 1 89 ? 3.174 -10.825 -7.579 1.00 81.94 89 ALA A CA 1
ATOM 718 C C . ALA A 1 89 ? 3.605 -11.893 -8.592 1.00 81.94 89 ALA A C 1
ATOM 720 O O . ALA A 1 89 ? 4.794 -12.081 -8.870 1.00 81.94 89 ALA A O 1
ATOM 721 N N . ALA A 1 90 ? 2.638 -12.586 -9.195 1.00 88.88 90 ALA A N 1
ATOM 722 C CA . ALA A 1 90 ? 2.908 -13.532 -10.283 1.00 88.88 90 ALA A CA 1
ATOM 723 C C . ALA A 1 90 ? 3.160 -12.833 -11.633 1.00 88.88 90 ALA A C 1
ATOM 725 O O . ALA A 1 90 ? 3.887 -13.349 -12.485 1.00 88.88 90 ALA A O 1
ATOM 726 N N . ARG A 1 91 ? 2.567 -11.652 -11.841 1.00 91.81 91 ARG A N 1
ATOM 727 C CA . ARG A 1 91 ? 2.628 -10.889 -13.095 1.00 91.81 91 ARG A CA 1
ATOM 728 C C . ARG A 1 91 ? 2.915 -9.418 -12.826 1.00 91.81 91 ARG A C 1
ATOM 730 O O . ARG A 1 91 ? 2.632 -8.909 -11.744 1.00 91.81 91 ARG A O 1
ATOM 737 N N . CYS A 1 92 ? 3.466 -8.735 -13.824 1.00 90.44 92 CYS A N 1
ATOM 738 C CA . CYS A 1 92 ? 3.730 -7.305 -13.774 1.00 90.44 92 CYS A CA 1
ATOM 739 C C . CYS A 1 92 ? 2.440 -6.520 -13.519 1.00 90.44 92 CYS A C 1
ATOM 741 O O . CYS A 1 92 ? 1.495 -6.599 -14.298 1.00 90.44 92 CYS A O 1
ATOM 743 N N . MET A 1 93 ? 2.438 -5.700 -12.473 1.00 87.69 93 MET A N 1
ATOM 744 C CA . MET A 1 93 ? 1.292 -4.878 -12.072 1.00 87.69 93 MET A CA 1
ATOM 745 C C . MET A 1 93 ? 1.146 -3.585 -12.889 1.00 87.69 93 MET A C 1
ATOM 747 O O . MET A 1 93 ? 0.213 -2.823 -12.661 1.00 87.69 93 MET A O 1
ATOM 751 N N . ALA A 1 94 ? 2.076 -3.306 -13.810 1.00 86.12 94 ALA A N 1
ATOM 752 C CA . ALA A 1 94 ? 1.970 -2.188 -14.747 1.00 86.12 94 ALA A CA 1
ATOM 753 C C . ALA A 1 94 ? 1.342 -2.627 -16.076 1.00 86.12 94 ALA A C 1
ATOM 755 O O . ALA A 1 94 ? 0.362 -2.036 -16.511 1.00 86.12 94 ALA A O 1
ATOM 756 N N . CYS A 1 95 ? 1.877 -3.672 -16.717 1.00 87.12 95 CYS A N 1
ATOM 757 C CA . CYS A 1 95 ? 1.383 -4.111 -18.023 1.00 87.12 95 CYS A CA 1
ATOM 758 C C . CYS A 1 95 ? 0.414 -5.294 -17.975 1.00 87.12 95 CYS A C 1
ATOM 760 O O . CYS A 1 95 ? -0.171 -5.603 -19.008 1.00 87.12 95 CYS A O 1
ATOM 762 N N . GLY A 1 96 ? 0.321 -6.031 -16.861 1.00 88.62 96 GLY A N 1
ATOM 763 C CA . GLY A 1 96 ? -0.470 -7.265 -16.736 1.00 88.62 96 GLY A CA 1
ATOM 764 C C . GLY A 1 96 ? -0.006 -8.435 -17.621 1.00 88.62 96 GLY A C 1
ATOM 765 O O . GLY A 1 96 ? -0.487 -9.558 -17.473 1.00 88.62 96 GLY A O 1
ATOM 766 N N . ARG A 1 97 ? 0.934 -8.204 -18.544 1.00 89.88 97 ARG A N 1
ATOM 767 C CA . ARG A 1 97 ? 1.337 -9.134 -19.610 1.00 89.88 97 ARG A CA 1
ATOM 768 C C . ARG A 1 97 ? 2.538 -10.000 -19.235 1.00 89.88 97 ARG A C 1
ATOM 770 O O . ARG A 1 97 ? 2.544 -11.187 -19.539 1.00 89.88 97 ARG A O 1
ATOM 777 N N . THR A 1 98 ? 3.534 -9.436 -18.557 1.00 92.75 98 THR A N 1
ATOM 778 C CA . THR A 1 98 ? 4.758 -10.164 -18.191 1.00 92.75 98 THR A CA 1
ATOM 779 C C . THR A 1 98 ? 4.527 -11.030 -16.956 1.00 92.75 98 THR A C 1
ATOM 781 O O . THR A 1 98 ? 4.192 -10.500 -15.898 1.00 92.75 98 THR A O 1
ATOM 784 N N . GLN A 1 99 ? 4.737 -12.342 -17.068 1.00 94.56 99 GLN A N 1
ATOM 785 C CA . GLN A 1 99 ? 4.803 -13.254 -15.923 1.00 94.56 99 GLN A CA 1
ATOM 786 C C . GLN A 1 99 ? 6.233 -13.306 -15.382 1.00 94.56 99 GLN A C 1
ATOM 788 O O . GLN A 1 99 ? 7.186 -13.384 -16.158 1.00 94.56 99 GLN A O 1
ATOM 793 N N . PHE A 1 100 ? 6.383 -13.249 -14.062 1.00 93.88 100 PHE A N 1
ATOM 794 C CA . PHE A 1 100 ? 7.695 -13.285 -13.424 1.00 93.88 100 PHE A CA 1
ATOM 795 C C . PHE A 1 100 ? 8.200 -14.721 -13.267 1.00 93.88 100 PHE A C 1
ATOM 797 O O . PHE A 1 100 ? 7.441 -15.624 -12.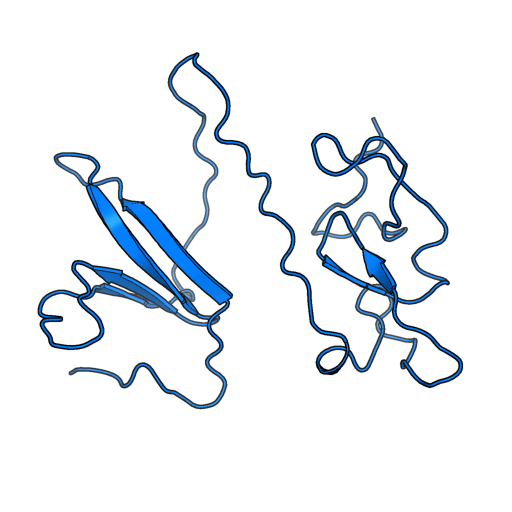919 1.00 93.88 100 PHE A O 1
ATOM 804 N N . ASN A 1 101 ? 9.493 -14.923 -13.510 1.00 91.12 101 ASN A N 1
ATOM 805 C CA . ASN A 1 101 ? 10.195 -16.197 -13.354 1.00 91.12 101 ASN A CA 1
ATOM 806 C C . ASN A 1 101 ? 11.701 -15.938 -13.129 1.00 91.12 101 ASN A C 1
ATOM 808 O O . ASN A 1 101 ? 12.105 -14.806 -12.868 1.00 91.12 101 ASN A O 1
ATOM 812 N N . LEU A 1 102 ? 12.543 -16.974 -13.207 1.00 88.94 102 LEU A N 1
ATOM 813 C CA . LEU A 1 102 ? 13.993 -16.842 -12.987 1.00 88.94 102 LEU A CA 1
ATOM 814 C C . LEU A 1 102 ? 14.683 -15.887 -13.983 1.00 88.94 102 LEU A C 1
ATOM 816 O O . LEU A 1 102 ? 15.693 -15.271 -13.643 1.00 88.94 102 LEU A O 1
ATOM 820 N N . VAL A 1 103 ? 14.121 -15.738 -15.187 1.00 90.06 103 VAL A N 1
ATOM 821 C CA . VAL A 1 103 ? 14.617 -14.845 -16.246 1.00 90.06 103 VAL A CA 1
ATOM 822 C C . VAL A 1 103 ? 13.935 -13.477 -16.161 1.00 90.06 103 VAL A C 1
ATOM 824 O O . VAL A 1 103 ? 14.596 -12.441 -16.134 1.00 90.06 103 VAL A O 1
ATOM 827 N N . GLN A 1 104 ? 12.605 -13.460 -16.069 1.00 93.50 104 GLN A N 1
ATOM 828 C CA . GLN A 1 104 ? 11.798 -12.253 -15.905 1.00 93.50 104 GLN A CA 1
ATOM 829 C C . GLN A 1 104 ? 11.742 -11.864 -14.428 1.00 93.50 104 GLN A C 1
ATOM 831 O O . GLN A 1 104 ? 10.818 -12.235 -13.701 1.00 93.50 104 GLN A O 1
ATOM 836 N N . ARG A 1 105 ? 12.763 -11.124 -13.985 1.00 91.62 105 ARG A N 1
ATOM 837 C CA . ARG A 1 105 ? 12.908 -10.699 -12.589 1.00 91.62 105 ARG A CA 1
ATOM 838 C C . ARG A 1 105 ? 11.874 -9.644 -12.192 1.00 91.62 105 ARG A C 1
ATOM 840 O O . ARG A 1 105 ? 11.402 -8.850 -13.006 1.00 91.62 105 ARG A O 1
ATOM 847 N N . ARG A 1 106 ? 11.551 -9.638 -10.899 1.00 91.81 106 ARG A N 1
ATOM 848 C CA . ARG A 1 106 ? 10.679 -8.651 -10.258 1.00 91.81 106 ARG A CA 1
ATOM 849 C C . ARG A 1 106 ? 11.447 -7.376 -9.945 1.00 91.81 106 ARG A C 1
ATOM 851 O O . ARG A 1 106 ? 12.604 -7.416 -9.527 1.00 91.81 106 ARG A O 1
ATOM 858 N N . HIS A 1 107 ? 10.777 -6.242 -10.102 1.00 93.06 107 HIS A N 1
ATOM 859 C CA . HIS A 1 107 ? 11.276 -4.949 -9.663 1.00 93.06 107 HIS A CA 1
ATOM 860 C C . HIS A 1 107 ? 10.164 -4.187 -8.967 1.00 93.06 107 HIS A C 1
ATOM 862 O O . HIS A 1 107 ? 9.053 -4.161 -9.463 1.00 93.06 107 HIS A O 1
ATOM 868 N N . HIS A 1 108 ? 10.442 -3.501 -7.868 1.00 89.88 108 HIS A N 1
ATOM 869 C CA . HIS A 1 108 ? 9.432 -2.634 -7.260 1.00 89.88 108 HIS A CA 1
ATOM 870 C C . HIS A 1 108 ? 9.519 -1.194 -7.760 1.00 89.88 108 HIS A C 1
ATOM 872 O O . HIS A 1 108 ? 10.610 -0.640 -7.915 1.00 89.88 108 HIS A O 1
ATOM 878 N N . CYS A 1 109 ? 8.378 -0.543 -7.940 1.00 87.75 109 CYS A N 1
ATOM 879 C CA . CYS A 1 109 ? 8.332 0.911 -8.023 1.00 87.75 109 CYS A CA 1
ATOM 880 C C . CYS A 1 109 ? 8.537 1.488 -6.621 1.00 87.75 109 CYS A C 1
ATOM 882 O O . CYS A 1 109 ? 7.748 1.210 -5.723 1.00 87.75 109 CYS A O 1
ATOM 884 N N . ARG A 1 110 ? 9.564 2.313 -6.410 1.00 85.25 110 ARG A N 1
ATOM 885 C CA . ARG A 1 110 ? 9.796 2.929 -5.091 1.00 85.25 110 ARG A CA 1
ATOM 886 C C . ARG A 1 110 ? 8.818 4.071 -4.785 1.00 85.25 110 ARG A C 1
ATOM 888 O O . ARG A 1 110 ? 8.726 4.477 -3.635 1.00 85.25 110 ARG A O 1
ATOM 895 N N . ALA A 1 111 ? 8.084 4.551 -5.793 1.00 78.12 111 ALA A N 1
ATOM 896 C CA . ALA A 1 111 ? 7.050 5.573 -5.643 1.00 78.12 111 ALA A CA 1
ATOM 897 C C . ALA A 1 111 ? 5.663 4.983 -5.320 1.00 78.12 111 ALA A C 1
ATOM 899 O O . ALA A 1 111 ? 5.010 5.479 -4.411 1.00 78.12 111 ALA A O 1
ATOM 900 N N . CYS A 1 112 ? 5.228 3.911 -6.003 1.00 76.06 112 CYS A N 1
ATOM 901 C CA . CYS A 1 112 ? 3.902 3.293 -5.797 1.00 76.06 112 CYS A CA 1
ATOM 902 C C . CYS A 1 112 ? 3.905 1.841 -5.296 1.00 76.06 112 CYS A C 1
ATOM 904 O O . CYS A 1 112 ? 2.837 1.244 -5.199 1.00 76.06 112 CYS A O 1
ATOM 906 N N . GLY A 1 113 ? 5.056 1.248 -4.964 1.00 81.50 113 GLY A N 1
ATOM 907 C CA . GLY A 1 113 ? 5.150 -0.051 -4.270 1.00 81.50 113 GLY A CA 1
ATOM 908 C C . GLY A 1 113 ? 4.836 -1.286 -5.126 1.00 81.50 113 GLY A C 1
ATOM 909 O O . GLY A 1 113 ? 5.131 -2.409 -4.720 1.00 81.50 113 GLY A O 1
ATOM 910 N N . ARG A 1 114 ? 4.293 -1.089 -6.334 1.00 85.19 114 ARG A N 1
ATOM 911 C CA . ARG A 1 114 ? 3.944 -2.149 -7.292 1.00 85.19 114 ARG A CA 1
ATOM 912 C C . ARG A 1 114 ? 5.154 -2.963 -7.735 1.00 85.19 114 ARG A C 1
ATOM 914 O O . ARG A 1 114 ? 6.223 -2.403 -7.978 1.00 85.19 114 ARG A O 1
ATOM 921 N N . VAL A 1 115 ? 4.932 -4.253 -7.979 1.00 90.31 115 VAL A N 1
ATOM 922 C CA . VAL A 1 115 ? 5.896 -5.145 -8.631 1.00 90.31 115 VAL A CA 1
ATOM 923 C C . VAL A 1 115 ? 5.727 -5.073 -10.152 1.00 90.31 115 VAL A C 1
ATOM 925 O O . VAL A 1 115 ? 4.672 -5.370 -10.711 1.00 90.31 115 VAL A O 1
ATOM 928 N N . ILE A 1 116 ? 6.782 -4.664 -10.842 1.00 91.94 116 ILE A N 1
ATOM 929 C CA . ILE A 1 116 ? 6.832 -4.325 -12.262 1.00 91.94 116 ILE A CA 1
ATOM 930 C C . ILE 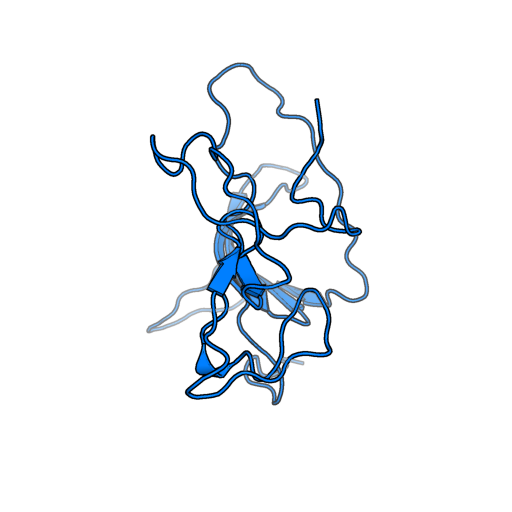A 1 116 ? 8.000 -5.037 -12.963 1.00 91.94 116 ILE A C 1
ATOM 932 O O . ILE A 1 116 ? 8.947 -5.485 -12.318 1.00 91.94 116 ILE A O 1
ATOM 936 N N . CYS A 1 117 ? 7.916 -5.193 -14.287 1.00 94.12 117 CYS A N 1
ATOM 937 C CA . CYS A 1 117 ? 8.992 -5.777 -15.091 1.00 94.12 117 CYS A CA 1
ATOM 938 C C . CYS A 1 117 ? 9.969 -4.695 -15.573 1.00 94.12 117 CYS A C 1
ATOM 940 O O . CYS A 1 117 ? 9.677 -3.497 -15.495 1.00 94.12 117 CYS A O 1
ATOM 942 N N . GLY A 1 118 ? 11.134 -5.114 -16.078 1.00 93.81 118 GLY A N 1
ATOM 943 C CA . GLY A 1 118 ? 12.159 -4.192 -16.580 1.00 93.81 118 GLY A CA 1
ATOM 944 C C . GLY A 1 118 ? 11.643 -3.296 -17.709 1.00 93.81 118 GLY A C 1
ATOM 945 O O . GLY A 1 118 ? 11.907 -2.101 -17.704 1.00 93.81 118 GLY A O 1
ATOM 946 N N . ALA A 1 119 ? 10.808 -3.847 -18.596 1.00 93.19 119 ALA A N 1
ATOM 947 C CA . ALA A 1 119 ? 10.191 -3.118 -19.706 1.00 93.19 119 ALA A CA 1
ATOM 948 C C . ALA A 1 119 ? 9.141 -2.072 -19.277 1.00 93.19 119 ALA A C 1
ATOM 950 O O . ALA A 1 119 ? 8.736 -1.257 -20.094 1.00 93.19 119 ALA A O 1
ATOM 951 N N . CYS A 1 120 ? 8.676 -2.103 -18.023 1.00 92.38 120 CYS A N 1
ATOM 952 C CA . CYS A 1 120 ? 7.771 -1.094 -17.459 1.00 92.38 120 CYS A CA 1
ATOM 953 C C . CYS A 1 120 ? 8.456 -0.195 -16.420 1.00 92.38 120 CYS A C 1
ATOM 955 O O . CYS A 1 120 ? 7.766 0.506 -15.676 1.00 92.38 120 CYS A O 1
ATOM 957 N N . SER A 1 121 ? 9.782 -0.288 -16.295 1.00 92.75 121 SER A N 1
ATOM 958 C CA . SER A 1 121 ? 10.598 0.504 -15.370 1.00 92.75 121 SER A CA 1
ATOM 959 C C . SER A 1 121 ? 11.940 0.867 -15.989 1.00 92.75 121 SER A C 1
ATOM 961 O O . SER A 1 121 ? 13.008 0.506 -15.487 1.00 92.75 121 SER A O 1
ATOM 963 N N . THR A 1 122 ? 11.874 1.548 -17.122 1.00 90.19 122 THR A N 1
ATOM 964 C CA . THR A 1 122 ? 13.042 2.003 -17.873 1.00 90.19 122 THR A CA 1
ATOM 965 C C . THR A 1 122 ? 13.702 3.225 -17.230 1.00 90.19 122 THR A C 1
ATOM 967 O O . THR A 1 122 ? 14.895 3.438 -17.437 1.00 90.19 122 THR A O 1
ATOM 970 N N . HIS A 1 123 ? 12.988 3.955 -16.361 1.00 86.56 123 HIS A N 1
ATOM 971 C CA . HIS A 1 123 ? 13.493 5.170 -15.716 1.00 86.56 123 HIS A CA 1
ATOM 972 C C . HIS A 1 123 ? 13.705 5.049 -14.197 1.00 86.56 123 HIS A C 1
ATOM 974 O O . HIS A 1 123 ? 13.154 4.196 -13.489 1.00 86.56 123 HIS A O 1
ATOM 980 N N . THR A 1 124 ? 14.525 5.964 -13.678 1.00 86.88 124 THR A N 1
ATOM 981 C CA . THR A 1 124 ? 14.698 6.197 -12.240 1.00 86.88 124 THR A CA 1
ATOM 982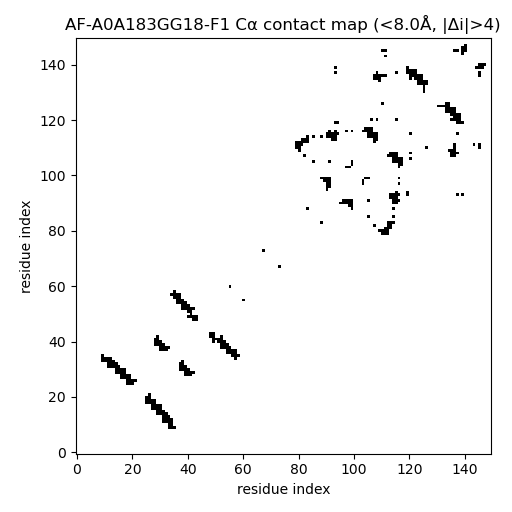 C C . THR A 1 124 ? 14.364 7.646 -11.921 1.00 86.88 124 THR A C 1
ATOM 984 O O . THR A 1 124 ? 14.615 8.530 -12.734 1.00 86.88 124 THR A O 1
ATOM 987 N N . TYR A 1 125 ? 13.804 7.889 -10.740 1.00 81.94 125 TYR A N 1
ATOM 988 C CA . TYR A 1 125 ? 13.392 9.215 -10.293 1.00 81.94 125 TYR A CA 1
ATOM 989 C C . TYR A 1 125 ? 13.881 9.468 -8.869 1.00 81.94 125 TYR A C 1
ATOM 991 O O . TYR A 1 125 ? 14.004 8.539 -8.063 1.00 81.94 125 TYR A O 1
ATOM 999 N N . ARG A 1 126 ? 14.189 10.723 -8.543 1.00 81.94 126 ARG A N 1
ATOM 1000 C CA . ARG A 1 126 ? 14.589 11.104 -7.188 1.00 81.94 126 ARG A CA 1
ATOM 1001 C C . ARG A 1 126 ? 13.340 11.373 -6.356 1.00 81.94 126 ARG A C 1
ATOM 1003 O O . ARG A 1 126 ? 12.635 12.342 -6.585 1.00 81.94 126 ARG A O 1
ATOM 1010 N N . ILE A 1 127 ? 13.089 10.518 -5.371 1.00 75.31 127 ILE A N 1
ATOM 1011 C CA . ILE A 1 127 ? 11.964 10.685 -4.449 1.00 75.31 127 ILE A CA 1
ATOM 1012 C C . ILE A 1 127 ? 12.443 11.469 -3.232 1.00 75.31 127 ILE A C 1
ATOM 1014 O O . ILE A 1 127 ? 13.266 10.977 -2.449 1.00 75.31 127 ILE A O 1
ATOM 1018 N N . ASP A 1 128 ? 11.907 12.675 -3.064 1.00 70.56 128 ASP A N 1
ATOM 1019 C CA . ASP A 1 128 ? 12.181 13.498 -1.892 1.00 70.56 128 ASP A CA 1
ATOM 1020 C C . ASP A 1 128 ? 11.826 12.745 -0.607 1.00 70.56 128 ASP A C 1
ATOM 1022 O O . ASP A 1 128 ? 10.752 12.155 -0.480 1.00 70.56 128 ASP A O 1
ATOM 1026 N N . ASN A 1 129 ? 12.728 12.805 0.373 1.00 67.75 129 ASN A N 1
ATOM 1027 C CA . ASN A 1 129 ? 12.621 12.148 1.682 1.00 67.75 129 ASN A CA 1
ATOM 1028 C C . ASN A 1 129 ? 12.779 10.612 1.698 1.00 67.75 129 ASN A C 1
ATOM 1030 O O . ASN A 1 129 ? 12.599 10.023 2.761 1.00 67.75 129 ASN A O 1
ATOM 1034 N N . LEU A 1 130 ? 13.153 9.956 0.588 1.00 68.31 130 LEU A N 1
ATOM 1035 C CA . LEU A 1 130 ? 13.474 8.517 0.588 1.00 68.31 130 LEU A CA 1
ATOM 1036 C C . LEU A 1 130 ? 14.983 8.248 0.503 1.00 68.31 130 LEU A C 1
ATOM 1038 O O . LEU A 1 130 ? 15.548 7.563 1.352 1.00 68.31 130 LEU A O 1
ATOM 1042 N N . ASN A 1 131 ? 15.648 8.764 -0.534 1.00 66.62 131 ASN A N 1
ATOM 1043 C CA . ASN A 1 131 ? 17.085 8.587 -0.743 1.00 66.62 131 ASN A CA 1
ATOM 1044 C C . ASN A 1 131 ? 17.657 9.772 -1.540 1.00 66.62 131 ASN A C 1
ATOM 1046 O O . ASN A 1 131 ? 16.964 10.371 -2.357 1.00 66.62 131 ASN A O 1
ATOM 1050 N N . LYS A 1 132 ? 18.940 10.104 -1.335 1.00 75.75 132 LYS A N 1
ATOM 1051 C CA . LYS A 1 132 ? 19.639 11.138 -2.123 1.00 75.75 132 LYS A CA 1
ATOM 1052 C C . LYS A 1 132 ? 19.882 10.698 -3.575 1.00 75.75 132 LYS A C 1
ATOM 1054 O O . LYS A 1 132 ? 20.071 11.550 -4.442 1.00 75.75 132 LYS A O 1
ATOM 1059 N N . LYS A 1 133 ? 19.890 9.385 -3.832 1.00 83.50 133 LYS A N 1
ATOM 1060 C CA . LYS A 1 133 ? 20.078 8.788 -5.163 1.00 83.50 133 LYS A CA 1
ATOM 1061 C C . LYS A 1 133 ? 18.730 8.521 -5.857 1.00 83.50 133 LYS A C 1
ATOM 1063 O O . LYS A 1 133 ? 17.774 8.172 -5.162 1.00 83.50 133 LYS A O 1
ATOM 1068 N N . PRO A 1 134 ? 18.655 8.622 -7.198 1.00 85.50 134 PRO A N 1
ATOM 1069 C CA . PRO A 1 134 ? 17.490 8.187 -7.964 1.00 85.50 134 PRO A CA 1
ATOM 1070 C C . PRO A 1 134 ? 17.146 6.717 -7.699 1.00 85.50 134 PRO A C 1
ATOM 1072 O O . PRO A 1 134 ? 18.029 5.871 -7.544 1.00 85.50 134 PRO A O 1
ATOM 1075 N N . VAL A 1 135 ? 15.853 6.411 -7.652 1.00 88.00 135 VAL A N 1
ATOM 1076 C CA . VAL A 1 135 ? 15.318 5.070 -7.403 1.00 88.00 135 VAL A CA 1
ATOM 1077 C C . VAL A 1 135 ? 14.406 4.634 -8.545 1.00 88.00 135 VAL A C 1
ATOM 1079 O O . VAL A 1 135 ? 13.798 5.458 -9.222 1.00 88.00 135 VAL A O 1
ATOM 1082 N N . ARG A 1 136 ? 14.313 3.322 -8.776 1.00 89.94 136 ARG A N 1
ATOM 1083 C CA . ARG A 1 136 ? 13.498 2.751 -9.858 1.00 89.94 136 ARG A CA 1
ATOM 1084 C C . ARG A 1 136 ? 12.012 3.071 -9.675 1.00 89.94 136 ARG A C 1
ATOM 1086 O O . ARG A 1 136 ? 11.453 2.816 -8.602 1.00 89.94 136 ARG A O 1
ATOM 1093 N N . VAL A 1 137 ? 11.382 3.559 -10.740 1.00 87.62 137 VAL A N 1
ATOM 1094 C CA . VAL A 1 137 ? 9.945 3.863 -10.807 1.00 87.62 137 VAL A CA 1
ATOM 1095 C C . VAL A 1 137 ? 9.312 3.203 -12.035 1.00 87.62 137 VAL A C 1
ATOM 1097 O O . VAL A 1 137 ? 10.024 2.691 -12.895 1.00 87.62 137 VAL A O 1
ATOM 1100 N N . CYS A 1 138 ? 7.981 3.128 -12.082 1.00 88.12 138 CYS A N 1
ATOM 1101 C CA . CYS A 1 138 ? 7.273 2.658 -13.272 1.00 88.12 138 CYS A CA 1
ATOM 1102 C C . CYS A 1 138 ? 7.144 3.766 -14.324 1.00 88.12 138 CYS A C 1
ATOM 1104 O O . CYS A 1 138 ? 6.978 4.927 -13.965 1.00 88.12 138 CYS A O 1
ATOM 1106 N N . ASP A 1 139 ? 7.134 3.386 -15.602 1.00 84.25 139 ASP A N 1
ATOM 1107 C CA . ASP A 1 139 ? 7.115 4.330 -16.733 1.00 84.25 139 ASP A CA 1
ATOM 1108 C C . ASP A 1 139 ? 5.731 4.950 -17.021 1.00 84.25 139 ASP A C 1
ATOM 1110 O O . ASP A 1 139 ? 5.624 5.906 -17.780 1.00 84.25 139 ASP A O 1
ATOM 1114 N N . GLY A 1 140 ? 4.649 4.404 -16.455 1.00 67.38 140 GLY A N 1
ATOM 1115 C CA . GLY A 1 140 ? 3.282 4.841 -16.759 1.00 67.38 140 GLY A CA 1
ATOM 1116 C C . GLY A 1 140 ? 2.738 5.936 -15.832 1.00 67.38 140 GLY A C 1
ATOM 1117 O O . GLY A 1 140 ? 2.736 5.768 -14.610 1.00 67.38 140 GLY A O 1
ATOM 1118 N N . VAL A 1 141 ? 2.147 6.985 -16.422 1.00 53.69 141 VAL A N 1
ATOM 1119 C CA . VAL A 1 141 ? 1.181 7.899 -15.778 1.00 53.69 141 VAL A CA 1
ATOM 1120 C C . VAL A 1 141 ? -0.209 7.237 -15.825 1.00 53.69 141 VAL A C 1
ATOM 1122 O O . VAL A 1 141 ? -1.055 7.561 -16.649 1.00 53.69 141 VAL A O 1
ATOM 1125 N N . GLY A 1 142 ? -0.436 6.204 -15.016 1.00 43.09 142 GLY A N 1
ATOM 1126 C CA . GLY A 1 142 ? -1.787 5.653 -14.821 1.00 43.09 142 GLY A CA 1
ATOM 1127 C C . GLY A 1 142 ? -2.511 6.362 -13.676 1.00 43.09 142 GLY A C 1
ATOM 1128 O O . GLY A 1 142 ? -1.846 7.029 -12.893 1.00 43.09 142 GLY A O 1
ATOM 1129 N N . ILE A 1 143 ? -3.827 6.126 -13.527 1.00 40.34 143 ILE A N 1
ATOM 1130 C CA . ILE A 1 143 ? -4.802 6.640 -12.515 1.00 40.34 143 ILE A CA 1
ATOM 1131 C C . ILE A 1 143 ? -4.286 6.745 -11.050 1.00 40.34 143 ILE A C 1
ATOM 1133 O O . ILE A 1 143 ? -4.907 7.376 -10.207 1.00 40.34 143 ILE A O 1
ATOM 1137 N N . TRP A 1 144 ? -3.118 6.176 -10.749 1.00 42.62 144 TRP A N 1
ATOM 1138 C CA . TRP A 1 144 ? -2.376 6.288 -9.493 1.00 42.62 144 TRP A CA 1
ATOM 1139 C C . TRP A 1 144 ? -0.953 6.800 -9.775 1.00 42.62 144 TRP A C 1
ATOM 1141 O O . TRP A 1 144 ? 0.010 6.026 -9.754 1.00 42.62 144 TRP A O 1
ATOM 1151 N N . GLY A 1 145 ? -0.858 8.084 -10.129 1.00 46.62 145 GLY A N 1
ATOM 1152 C CA . GLY A 1 145 ? 0.321 8.747 -10.688 1.00 46.62 145 GLY A CA 1
ATOM 1153 C C . GLY A 1 145 ? 1.648 8.435 -9.984 1.00 46.62 145 GLY A C 1
ATOM 1154 O O . GLY A 1 145 ? 1.772 8.521 -8.765 1.00 46.62 145 GLY A O 1
ATOM 1155 N N . CYS A 1 146 ? 2.667 8.089 -10.774 1.00 51.97 146 CYS A N 1
ATOM 1156 C CA . CYS A 1 146 ? 4.071 8.060 -10.337 1.00 51.97 146 CYS A CA 1
ATOM 1157 C C . CYS A 1 146 ? 4.931 9.147 -10.983 1.00 51.97 146 CYS A C 1
ATOM 1159 O O . CYS A 1 146 ? 6.084 9.309 -10.599 1.00 51.97 146 CYS A O 1
ATOM 1161 N N . VAL A 1 147 ? 4.372 9.894 -11.929 1.00 44.31 147 VAL A N 1
ATOM 1162 C CA . VAL A 1 147 ? 5.036 10.987 -12.631 1.00 44.31 147 VAL A CA 1
ATOM 1163 C C . VAL A 1 147 ? 3.978 12.050 -12.906 1.00 44.31 147 VAL A C 1
ATOM 1165 O O . VAL A 1 147 ? 3.170 11.898 -13.815 1.00 44.31 147 VAL A O 1
ATOM 1168 N N . SER A 1 148 ? 3.952 13.098 -12.086 1.00 39.06 148 SER A N 1
ATOM 1169 C CA . SER A 1 148 ? 3.591 14.414 -12.610 1.00 39.06 148 SER A CA 1
ATOM 1170 C C . SER A 1 148 ? 4.881 14.945 -13.219 1.00 39.06 148 SER A C 1
ATOM 1172 O O . SER A 1 148 ? 5.867 15.116 -12.502 1.00 39.06 148 SER A O 1
ATOM 1174 N N . LEU A 1 149 ? 4.913 15.056 -14.546 1.00 37.88 149 LEU A N 1
ATOM 1175 C CA . LEU A 1 149 ? 5.906 15.876 -15.225 1.00 37.88 149 LEU A CA 1
ATOM 1176 C C . LEU A 1 149 ? 5.499 17.323 -14.968 1.00 37.88 149 LEU A C 1
ATOM 1178 O O . LEU A 1 149 ? 4.609 17.806 -15.654 1.00 37.88 149 LEU A O 1
ATOM 1182 N N . ASP A 1 150 ? 6.122 17.939 -13.970 1.00 33.69 150 ASP A N 1
ATOM 1183 C CA . ASP A 1 150 ? 6.424 19.370 -13.933 1.00 33.69 150 ASP A CA 1
ATOM 1184 C C . ASP A 1 150 ? 7.874 19.515 -13.445 1.00 33.69 150 ASP A C 1
ATOM 1186 O O . ASP A 1 150 ? 8.208 18.909 -12.394 1.00 33.69 150 ASP A O 1
#

InterPro domains:
  IPR000306 FYVE zinc finger [PF01363] (83-139)
  IPR000306 FYVE zinc finger [SM00064] (78-140)
  IPR011011 Zinc finger, FYVE/PHD-type [SSF57903] (82-139)
  IPR011993 PH-like domain superfamily [G3DSA:2.30.29.30] (2-93)
  IPR013083 Zinc finger, RING/FYVE/PHD-type [G3DSA:3.30.40.10] (94-142)
  IPR017455 Zinc finger, FYVE-related [PS50178] (86-139)
  IPR051765 Pleckstrin homology domain-containing family F [PTHR46280] (2-72)

pLDDT: mean 75.56, std 16.13, range [33.69, 94.56]

Mean predicted aligned error: 15.67 Å

Organism: Heligmosomoides polygyrus (NCBI:txid6339)

Foldseek 3Di:
DDDDPDDPPKDFQDWDWDWDDDPPDTDIWTWTDIPFWIWIDNDDPDPDDDPDIDIGTPVPDDDDDDDDPDPDDDPPDPPQARADDPVRDQAAPPPRPGGDDPVFHWDAARQHNGTHTCVQFVDWADDPPPDPDTDTHGPDCPPSGPDDDD

Sequence (150 aa):
MAKPLNLYGRVLVGEGVLVKMCRKKPKQRQFFLFNDILVYGNIVISKKRYNKQRIIPLENVQLEDLPDEGGNKRPAKKYAAVWIPDGEAARCMACGRTQFNLVQRRHHCRACGRVICGACSTHTYRIDNLNKKPVRVCDGVGIWGCVSLD

Radius of gyration: 19.31 Å; Cα contacts (8 Å, |Δi|>4): 222; chains: 1; bounding box: 44×43×48 Å

Solvent-accessible surface area (backbone atoms only — not comparable to full-atom values): 9768 Å² total; per-residue (Å²): 133,88,74,75,85,83,48,92,93,65,45,82,74,46,71,48,78,46,75,44,84,44,100,88,54,74,39,80,30,45,37,40,34,38,79,58,36,40,35,36,29,66,70,46,85,97,82,68,58,68,92,61,65,46,77,42,60,46,94,81,61,85,87,78,89,77,81,85,88,67,101,70,78,78,83,88,60,80,70,76,38,68,70,61,57,72,90,79,47,61,42,18,70,78,77,69,70,51,62,54,49,97,82,43,53,82,39,59,18,74,66,64,14,44,43,26,37,64,93,45,36,82,48,63,45,70,48,87,97,76,50,99,57,66,38,49,26,56,70,60,73,48,106,76,66,68,54,83,91,124

Secondary structure (DSSP, 8-state):
-PPPS--TT--EEEEEEEEE--SS--EEEEEEEESSEEEEES--TTT---TT-EEEEGGG----PPP--SSS-----S-------GGG-SB-TTTS-PBP-SSS--EE-TTT--EE-GGG---EE--TTT-SS-EE--S---SS-S----

Nearest PDB structures (foldseek):
  2yw8-assembly1_A  TM=9.074E-01  e=8.339E-04  Homo sapiens
  1z2q-assembly1_A  TM=7.266E-01  e=1.360E-04  Leishmania major
  3zyq-assembly1_A  TM=7.402E-01  e=7.472E-04  Homo sapiens
  4gzu-assembly2_B  TM=7.645E-01  e=2.657E-02  Mus musculus
  5d3y-assembly2_B  TM=7.196E-01  e=5.456E-01  Homo sapiens